Protein AF-A0A7X4IUW9-F1 (afdb_monomer_lite)

Secondary structure (DSSP, 8-state):
------SS-SSTT----TTTS-HH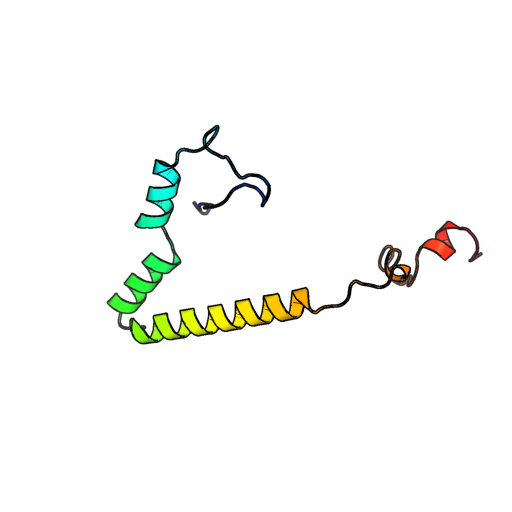HHHHHHHHH-HHHHHHHHHHHTTSS-HHHHHHHHHHHHHHHHHHHHHHHHSPPPPGGGGGBTSSTT-SBSHHHHTT---

Radius of gyration: 23.57 Å; chains: 1; bounding box: 47×34×64 Å

Foldseek 3Di:
DDDDDDLDDPDPPRHDDVVPDPPVVSVCCVPPPDPLVVVVVVCVVVVVDDPVRSVVVVVVVVVVVVVVVVVVVPDDDDDPQQVQAPPDPPDGGCVCVVVVVPD

pLDDT: mean 93.09, std 8.59, range [48.81, 98.75]

Structure (mmCIF, N/CA/C/O backbone):
data_AF-A0A7X4IUW9-F1
#
_entry.id   AF-A0A7X4IUW9-F1
#
loop_
_atom_site.group_PDB
_atom_site.id
_atom_site.type_symbol
_atom_site.label_atom_id
_atom_site.label_alt_id
_atom_site.label_comp_id
_atom_site.label_asym_id
_atom_site.label_entity_id
_atom_site.label_seq_id
_atom_site.pdbx_PDB_ins_code
_atom_site.Cartn_x
_atom_site.Cartn_y
_atom_site.Cartn_z
_atom_site.occupancy
_atom_site.B_iso_or_equiv
_atom_site.auth_seq_id
_atom_site.auth_comp_id
_atom_site.auth_asym_id
_atom_site.auth_atom_id
_atom_site.pdbx_PDB_model_num
ATOM 1 N N . GLU A 1 1 ? -7.282 20.843 4.046 1.00 84.38 1 GLU A N 1
ATOM 2 C CA . GLU A 1 1 ? -6.066 20.139 4.500 1.00 84.38 1 GLU A CA 1
ATOM 3 C C . GLU A 1 1 ? -6.486 18.827 5.150 1.00 84.38 1 GLU A C 1
ATOM 5 O O . GLU A 1 1 ? -7.593 18.789 5.678 1.00 84.38 1 GLU A O 1
ATOM 10 N N . LEU A 1 2 ? -5.675 17.768 5.060 1.00 94.38 2 LEU A N 1
ATOM 11 C CA . LEU A 1 2 ? -5.922 16.485 5.730 1.00 94.38 2 LEU A CA 1
ATOM 12 C C . LEU A 1 2 ? -4.713 16.144 6.603 1.00 94.38 2 LEU A C 1
ATOM 14 O O . LEU A 1 2 ? -3.615 15.939 6.087 1.00 94.38 2 LEU A O 1
ATOM 18 N N . GLU A 1 3 ? -4.921 16.068 7.913 1.00 95.00 3 GLU A N 1
ATOM 19 C CA . GLU A 1 3 ? -3.875 15.696 8.865 1.00 95.00 3 GLU A CA 1
ATOM 20 C C . GLU A 1 3 ? -3.710 14.171 8.893 1.00 95.00 3 GLU A C 1
ATOM 22 O O . GLU A 1 3 ? -4.519 13.453 9.479 1.00 95.00 3 GLU A O 1
ATOM 27 N N . THR A 1 4 ? -2.663 13.672 8.236 1.00 95.88 4 THR A N 1
ATOM 28 C CA . THR A 1 4 ? -2.355 12.237 8.142 1.00 95.88 4 THR A CA 1
ATOM 29 C C . THR A 1 4 ? -0.968 11.915 8.690 1.00 95.88 4 THR A C 1
ATOM 31 O O . THR A 1 4 ? -0.177 12.808 9.001 1.00 95.88 4 THR A O 1
ATOM 34 N N . TYR A 1 5 ? -0.661 10.622 8.805 1.00 95.75 5 TYR A N 1
ATOM 35 C CA . TYR A 1 5 ? 0.583 10.140 9.380 1.00 95.75 5 TYR A CA 1
ATOM 36 C C . TYR A 1 5 ? 1.179 8.968 8.599 1.00 95.75 5 TYR A C 1
ATOM 38 O O . TYR A 1 5 ? 0.539 7.940 8.395 1.00 95.75 5 TYR A O 1
ATOM 46 N N . ARG A 1 6 ? 2.451 9.093 8.202 1.00 94.38 6 ARG A N 1
ATOM 47 C CA . ARG A 1 6 ? 3.208 8.004 7.569 1.00 94.38 6 ARG A CA 1
ATOM 48 C C . ARG A 1 6 ? 3.959 7.209 8.629 1.00 94.38 6 ARG A C 1
ATOM 50 O O . ARG A 1 6 ? 4.944 7.694 9.183 1.00 94.38 6 ARG A O 1
ATOM 57 N N . TYR A 1 7 ? 3.539 5.968 8.846 1.00 92.06 7 TYR A N 1
ATOM 58 C CA . TYR A 1 7 ? 4.122 5.063 9.842 1.00 92.06 7 TYR A CA 1
ATOM 59 C C . TYR A 1 7 ? 5.557 4.608 9.558 1.00 92.06 7 TYR A C 1
ATOM 61 O O . TYR A 1 7 ? 6.271 4.219 10.482 1.00 92.06 7 TYR A O 1
ATOM 69 N N . HIS A 1 8 ? 5.968 4.627 8.293 1.00 90.50 8 HIS A N 1
ATOM 70 C CA . HIS A 1 8 ? 7.302 4.220 7.854 1.00 90.50 8 HIS A CA 1
ATOM 71 C C . HIS A 1 8 ? 8.174 5.436 7.501 1.00 90.50 8 HIS A C 1
ATOM 73 O O . HIS A 1 8 ? 7.729 6.588 7.556 1.00 90.50 8 HIS A O 1
ATOM 79 N N . GLY A 1 9 ? 9.439 5.181 7.161 1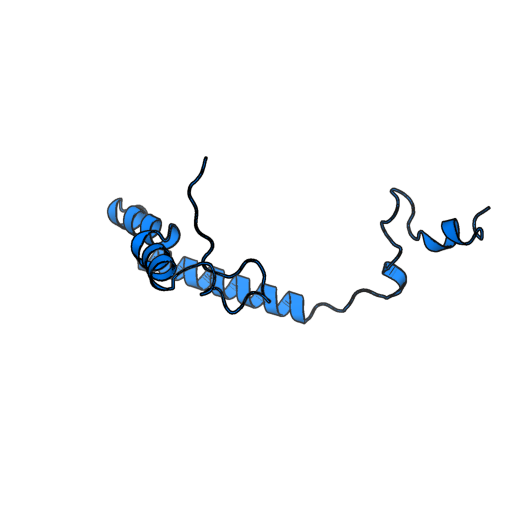.00 89.94 9 GLY A N 1
ATOM 80 C CA . GLY A 1 9 ? 10.374 6.207 6.695 1.00 89.94 9 GLY A CA 1
ATOM 81 C C . GLY A 1 9 ? 9.991 6.828 5.369 1.00 89.94 9 GLY A C 1
ATOM 82 O O . GLY A 1 9 ? 8.993 6.458 4.752 1.00 89.94 9 GLY A O 1
ATOM 83 N N . HIS A 1 10 ? 10.756 7.841 4.967 1.00 91.81 10 HIS A N 1
ATOM 84 C CA . HIS A 1 10 ? 10.485 8.571 3.731 1.00 91.81 10 HIS A CA 1
ATOM 85 C C . HIS A 1 10 ? 10.550 7.687 2.494 1.00 91.81 10 HIS A C 1
ATOM 87 O O . HIS A 1 10 ? 9.754 7.858 1.573 1.00 91.81 10 HIS A O 1
ATOM 93 N N . HIS A 1 11 ? 11.436 6.706 2.539 1.00 90.56 11 HIS A N 1
ATOM 94 C CA . HIS A 1 11 ? 11.608 5.656 1.556 1.00 90.56 11 HIS A CA 1
ATOM 95 C C . HIS A 1 11 ? 12.087 4.388 2.273 1.00 90.56 11 HIS A C 1
ATOM 97 O O . HIS A 1 11 ? 12.413 4.418 3.461 1.00 90.56 11 HIS A O 1
ATOM 103 N N . VAL A 1 12 ? 12.188 3.278 1.541 1.00 87.50 12 VAL A N 1
ATOM 104 C CA . VAL A 1 12 ? 12.597 1.970 2.087 1.00 87.50 12 VAL A CA 1
ATOM 105 C C . VAL A 1 12 ? 13.965 2.026 2.789 1.00 87.50 12 VAL A C 1
ATOM 107 O O . VAL A 1 12 ? 14.139 1.419 3.838 1.00 87.50 12 VAL A O 1
ATOM 110 N N . GLY A 1 13 ? 14.919 2.804 2.260 1.00 88.19 13 GLY A N 1
ATOM 111 C CA . GLY A 1 13 ? 16.244 2.992 2.879 1.00 88.19 13 GLY A CA 1
ATOM 112 C C . GLY A 1 13 ? 16.300 3.885 4.135 1.00 88.19 13 GLY A C 1
ATOM 113 O O . GLY A 1 13 ? 17.352 3.968 4.760 1.00 88.19 13 GLY A O 1
ATOM 114 N N . ASP A 1 14 ? 15.211 4.558 4.518 1.00 87.06 14 ASP A N 1
ATOM 115 C CA . ASP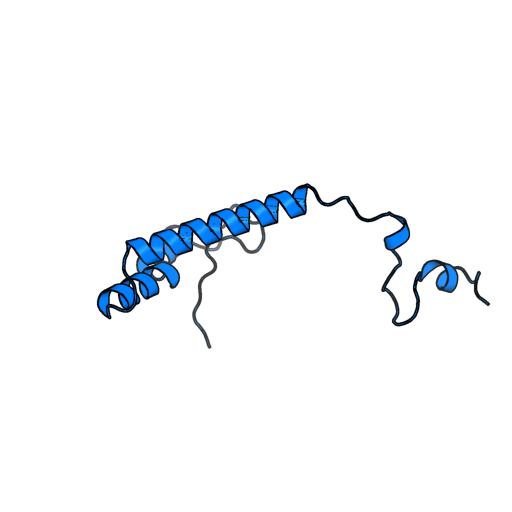 A 1 14 ? 15.158 5.435 5.699 1.00 87.06 14 ASP A CA 1
ATOM 116 C C . ASP A 1 14 ? 14.722 4.632 6.936 1.00 87.06 14 ASP A C 1
ATOM 118 O O . ASP A 1 14 ? 13.565 4.645 7.378 1.00 87.06 14 ASP A O 1
ATOM 122 N N . ILE A 1 15 ? 15.666 3.833 7.435 1.00 81.81 15 ILE A N 1
ATOM 123 C CA . ILE A 1 15 ? 15.406 2.807 8.450 1.00 81.81 15 ILE A CA 1
ATOM 124 C C . ILE A 1 15 ? 15.421 3.402 9.867 1.00 81.81 15 ILE A C 1
ATOM 126 O O . ILE A 1 15 ? 14.563 3.059 10.684 1.00 81.81 15 ILE A O 1
ATOM 130 N N . ASN A 1 16 ? 16.358 4.309 10.167 1.00 83.75 16 ASN A N 1
ATOM 131 C CA . ASN A 1 16 ? 16.476 4.939 11.484 1.00 83.75 16 ASN A CA 1
ATOM 132 C C . ASN A 1 16 ? 15.953 6.377 11.452 1.00 83.75 16 ASN A C 1
ATOM 134 O O . ASN A 1 16 ? 16.573 7.232 10.841 1.00 83.75 16 ASN A O 1
ATOM 138 N N . ARG A 1 17 ? 14.853 6.642 12.163 1.00 84.00 17 ARG A N 1
ATOM 139 C CA . ARG A 1 17 ? 14.126 7.926 12.135 1.00 84.00 17 ARG A CA 1
ATOM 140 C C . ARG A 1 17 ? 14.180 8.711 13.438 1.00 84.00 17 ARG A C 1
ATOM 142 O O . ARG A 1 17 ? 13.598 9.787 13.539 1.00 84.00 17 ARG A O 1
ATOM 149 N N . GLU A 1 18 ? 14.876 8.181 14.438 1.00 83.62 18 GLU A N 1
ATOM 150 C CA . GLU A 1 18 ? 14.879 8.740 15.796 1.00 83.62 18 GLU A CA 1
ATOM 151 C C . GLU A 1 18 ? 15.479 10.150 15.854 1.00 83.62 18 GLU A C 1
ATOM 153 O O . GLU A 1 18 ? 15.182 10.914 16.766 1.00 83.62 18 GLU A O 1
ATOM 158 N N . TYR A 1 19 ? 16.260 10.535 14.840 1.00 86.81 19 TYR A N 1
ATOM 159 C CA . TYR A 1 19 ? 16.834 11.873 14.723 1.00 86.81 19 TYR A CA 1
ATOM 160 C C . TYR A 1 19 ? 15.806 12.975 14.411 1.00 86.81 19 TYR A C 1
ATOM 162 O O . TYR A 1 19 ? 16.121 14.151 14.577 1.00 86.81 19 TYR A O 1
ATOM 170 N N . TYR A 1 20 ? 14.600 12.628 13.947 1.00 88.69 20 TYR A N 1
ATOM 171 C CA . TYR A 1 20 ? 13.574 13.610 13.565 1.00 88.69 20 TYR A CA 1
ATOM 172 C C . TYR A 1 20 ? 12.158 13.260 14.026 1.00 88.69 20 TYR A C 1
ATOM 174 O O . TYR A 1 20 ? 11.227 14.028 13.778 1.00 88.69 20 TYR A O 1
ATOM 182 N N . ARG A 1 21 ? 11.970 12.099 14.661 1.00 92.25 21 ARG A N 1
ATOM 183 C CA . ARG A 1 21 ? 10.659 11.615 15.083 1.00 92.25 21 ARG A CA 1
ATOM 184 C C . ARG A 1 21 ? 10.790 10.631 16.235 1.00 92.25 21 ARG A C 1
ATOM 186 O O . ARG A 1 21 ? 11.556 9.672 16.155 1.00 92.25 21 ARG A O 1
ATOM 193 N N . SER A 1 22 ? 10.006 10.846 17.287 1.00 93.69 22 SER A N 1
ATOM 194 C CA . SER A 1 22 ? 10.016 9.965 18.450 1.00 93.69 22 SER A CA 1
ATOM 195 C C . SER A 1 22 ? 9.224 8.679 18.203 1.00 93.69 22 SER A C 1
ATOM 197 O O . SER A 1 22 ? 8.266 8.641 17.424 1.00 93.69 22 SER A O 1
ATOM 199 N N . LYS A 1 23 ? 9.614 7.602 18.891 1.00 91.50 23 LYS A N 1
ATOM 200 C CA . LYS A 1 23 ? 8.899 6.319 18.831 1.00 91.50 23 LYS A CA 1
ATOM 201 C C . LYS A 1 23 ? 7.529 6.413 19.493 1.00 91.50 23 LYS A C 1
ATOM 203 O O . LYS A 1 23 ? 6.588 5.764 19.045 1.00 91.50 23 LYS A O 1
ATOM 208 N N . GLU A 1 24 ? 7.409 7.248 20.519 1.00 94.75 24 GLU A N 1
ATOM 209 C CA . GLU A 1 24 ? 6.173 7.495 21.257 1.00 94.75 24 GLU A CA 1
ATOM 210 C C . GLU A 1 24 ? 5.123 8.159 20.366 1.00 94.75 24 GLU A C 1
ATOM 212 O O . GLU A 1 24 ? 3.951 7.784 20.405 1.00 94.75 24 GLU A O 1
ATOM 217 N N . GLU A 1 25 ? 5.535 9.118 19.531 1.00 95.00 25 GLU A N 1
ATOM 218 C CA . GLU A 1 25 ? 4.638 9.745 18.566 1.00 95.00 25 GLU A CA 1
ATOM 219 C C . GLU A 1 25 ? 4.112 8.710 17.565 1.00 95.00 25 GLU A C 1
ATOM 221 O O . GLU A 1 25 ? 2.896 8.592 17.402 1.00 95.00 25 GLU A O 1
ATOM 226 N N . GLU A 1 26 ? 4.998 7.921 16.943 1.00 94.00 26 GLU A N 1
ATOM 227 C CA . GLU A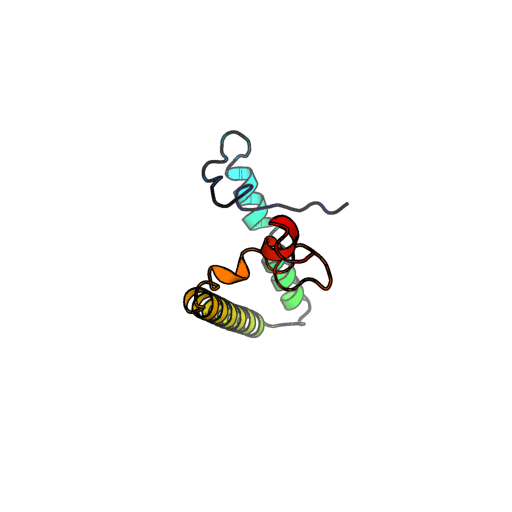 1 26 ? 4.601 6.875 15.991 1.00 94.00 26 GLU A CA 1
ATOM 228 C C . GLU A 1 26 ? 3.649 5.854 16.625 1.00 94.00 26 GLU A C 1
ATOM 230 O O . GLU A 1 26 ? 2.650 5.474 16.010 1.00 94.00 26 GLU A O 1
ATOM 235 N N . ALA A 1 27 ? 3.943 5.418 17.853 1.00 94.75 27 ALA A N 1
ATOM 236 C CA . ALA A 1 27 ? 3.124 4.462 18.587 1.00 94.75 27 ALA A CA 1
ATOM 237 C C . ALA A 1 27 ? 1.721 5.014 18.867 1.00 94.75 27 ALA A C 1
ATOM 239 O O . ALA A 1 27 ? 0.737 4.330 18.590 1.00 94.75 27 ALA A O 1
ATOM 240 N N . ARG A 1 28 ? 1.616 6.266 19.334 1.00 96.62 28 ARG A N 1
ATOM 241 C CA . ARG A 1 28 ? 0.329 6.935 19.575 1.00 96.62 28 ARG A CA 1
ATOM 242 C C . ARG A 1 28 ? -0.502 7.030 18.296 1.00 96.62 28 ARG A C 1
ATOM 244 O O . ARG A 1 28 ? -1.689 6.724 18.299 1.00 96.62 28 ARG A O 1
ATOM 251 N N . TRP A 1 29 ? 0.115 7.424 17.182 1.00 96.94 29 TRP A N 1
ATOM 252 C CA . TRP A 1 29 ? -0.596 7.526 15.905 1.00 96.94 29 TRP A CA 1
ATOM 253 C C . TRP A 1 29 ? -1.078 6.173 15.373 1.00 96.94 29 TRP A C 1
ATOM 255 O O . TRP A 1 29 ? -2.154 6.114 14.783 1.00 96.94 29 TRP A O 1
ATOM 265 N N . LYS A 1 30 ? -0.319 5.094 15.586 1.00 95.81 30 LYS A N 1
ATOM 266 C CA . LYS A 1 30 ? -0.744 3.734 15.220 1.00 95.81 30 LYS A CA 1
ATOM 267 C C . LYS A 1 30 ? -1.854 3.202 16.122 1.00 95.81 30 LYS A C 1
ATOM 269 O O . LYS A 1 30 ? -2.790 2.593 15.632 1.00 95.81 30 LYS A O 1
ATOM 274 N N . ALA A 1 31 ? -1.751 3.412 17.431 1.00 96.06 31 ALA A N 1
ATOM 275 C CA . ALA A 1 31 ? -2.709 2.856 18.382 1.00 96.06 31 ALA A CA 1
ATOM 276 C C . ALA A 1 31 ? -4.056 3.596 18.359 1.00 96.06 31 ALA A C 1
ATOM 278 O O . ALA A 1 31 ? -5.113 2.963 18.363 1.00 96.06 31 ALA A O 1
ATOM 279 N N . ASP A 1 32 ? -4.016 4.930 18.305 1.00 96.75 32 ASP A N 1
ATOM 280 C CA . ASP A 1 32 ? -5.199 5.756 18.566 1.00 96.75 32 ASP A CA 1
ATOM 281 C C . ASP A 1 32 ? -5.823 6.327 17.288 1.00 96.75 32 ASP A C 1
ATOM 283 O O . ASP A 1 32 ? -7.002 6.686 17.267 1.00 96.75 32 ASP A O 1
ATOM 287 N N . ARG A 1 33 ? -5.032 6.459 16.216 1.00 97.38 33 ARG A N 1
ATOM 288 C CA . ARG A 1 33 ? -5.418 7.195 15.001 1.00 97.38 33 ARG A CA 1
ATOM 289 C C . ARG A 1 33 ? -5.340 6.376 13.718 1.00 97.38 33 ARG A C 1
ATOM 291 O O . ARG A 1 33 ? -5.454 6.960 12.645 1.00 97.38 33 ARG A O 1
ATOM 298 N N . ASP A 1 34 ? -5.188 5.058 13.812 1.00 97.94 34 ASP A N 1
ATOM 299 C CA . ASP A 1 34 ? -5.288 4.189 12.642 1.00 97.94 34 ASP A CA 1
ATOM 300 C C . ASP A 1 34 ? -6.706 4.280 12.039 1.00 97.94 34 ASP A C 1
ATOM 302 O O . ASP A 1 34 ? -7.687 3.925 12.708 1.00 97.94 34 ASP A O 1
ATOM 306 N N . PRO A 1 35 ? -6.844 4.785 10.797 1.00 97.62 35 PRO A N 1
ATOM 307 C CA . PRO A 1 35 ? -8.144 4.963 10.169 1.00 97.62 35 PRO A CA 1
ATOM 308 C C . PRO A 1 35 ? -8.845 3.631 9.886 1.00 97.62 35 PRO A C 1
ATOM 310 O O . PRO A 1 35 ? -10.070 3.589 9.963 1.00 97.62 35 PRO A O 1
ATOM 313 N N . ILE A 1 36 ? -8.108 2.550 9.614 1.00 97.12 36 ILE A N 1
ATOM 314 C CA . ILE A 1 36 ? -8.680 1.224 9.344 1.00 97.12 36 ILE A CA 1
ATOM 315 C C . ILE A 1 36 ? -9.299 0.683 10.631 1.00 97.12 36 ILE A C 1
ATOM 317 O O . ILE A 1 36 ? -10.482 0.343 10.665 1.00 97.12 36 ILE A O 1
ATOM 321 N N . ALA A 1 37 ? -8.537 0.697 11.728 1.00 96.88 37 ALA A N 1
ATOM 322 C CA . ALA A 1 37 ? -9.022 0.218 13.019 1.00 96.88 37 ALA A CA 1
ATOM 323 C C . ALA A 1 37 ? -10.203 1.054 13.542 1.00 96.88 37 ALA A C 1
ATOM 325 O O . ALA A 1 37 ? -11.184 0.509 14.056 1.00 96.88 37 ALA A O 1
ATOM 326 N N . ASN A 1 38 ? -10.128 2.382 13.420 1.00 98.06 38 ASN A N 1
ATOM 327 C CA . ASN A 1 38 ? -11.181 3.275 13.899 1.00 98.06 38 ASN A CA 1
ATOM 328 C C . ASN A 1 38 ? -12.456 3.168 13.059 1.00 98.06 38 ASN A C 1
ATOM 330 O O . ASN A 1 38 ? -13.550 3.127 13.623 1.00 98.06 38 ASN A O 1
ATOM 334 N N . PHE A 1 39 ? -12.332 3.054 11.736 1.00 98.06 39 PHE A N 1
ATOM 335 C CA . PHE A 1 39 ? -13.489 2.858 10.871 1.00 98.06 39 PHE A CA 1
ATOM 336 C C . PHE A 1 39 ? -14.122 1.478 11.074 1.00 98.06 39 PHE A C 1
ATOM 338 O O . PHE A 1 39 ? -15.339 1.389 11.197 1.00 98.06 39 PHE A O 1
ATOM 345 N N . GLY A 1 40 ? -13.324 0.418 11.244 1.00 98.12 40 GLY A N 1
ATOM 346 C CA . GLY A 1 40 ? -13.833 -0.917 11.573 1.00 98.12 40 GLY A CA 1
ATOM 347 C C . GLY A 1 40 ? -14.588 -0.968 12.909 1.00 98.12 40 GLY A C 1
ATOM 348 O O . GLY A 1 40 ? -15.612 -1.638 13.030 1.00 98.12 40 GLY A O 1
ATOM 349 N N . LYS A 1 41 ? -14.143 -0.221 13.931 1.00 98.19 41 LYS A N 1
ATOM 350 C CA . LYS A 1 41 ? -14.914 -0.048 15.181 1.00 98.19 41 LYS A CA 1
ATOM 351 C C . LYS A 1 41 ? -16.252 0.645 14.928 1.00 98.19 41 LYS A C 1
ATOM 353 O O . LYS A 1 41 ? -17.267 0.192 15.449 1.00 98.19 41 LYS A O 1
ATOM 358 N N . TRP A 1 42 ? -16.251 1.718 14.138 1.00 98.62 42 TRP A N 1
ATOM 359 C CA . TRP A 1 42 ? -17.467 2.459 13.809 1.00 98.62 42 TRP A CA 1
ATOM 360 C C . TRP A 1 42 ? -18.469 1.604 13.020 1.00 98.62 42 TRP A C 1
ATOM 362 O O . TRP A 1 42 ? -19.628 1.527 13.409 1.00 98.62 42 TRP A O 1
ATOM 372 N N . LEU A 1 43 ? -18.022 0.877 11.992 1.00 98.56 43 LEU A N 1
ATOM 373 C CA . LEU A 1 43 ? -18.877 -0.015 11.198 1.00 98.56 43 LEU A CA 1
ATOM 374 C C . LEU A 1 43 ? -19.584 -1.067 12.060 1.00 98.56 43 LEU A C 1
ATOM 376 O O . LEU A 1 43 ? -20.776 -1.309 11.879 1.00 98.56 43 LEU A O 1
ATOM 380 N N . ARG A 1 44 ? -18.865 -1.656 13.022 1.00 98.19 44 ARG A N 1
ATOM 381 C CA . ARG A 1 44 ? -19.442 -2.619 13.972 1.00 98.19 44 ARG A CA 1
ATOM 382 C C . ARG A 1 44 ? -20.435 -1.974 14.922 1.00 98.19 44 ARG A C 1
ATOM 384 O O . ARG A 1 44 ? -21.475 -2.560 15.204 1.00 98.19 44 ARG A O 1
ATOM 391 N N . PHE A 1 45 ? -20.122 -0.778 15.413 1.00 98.31 45 PHE A N 1
ATOM 392 C CA . PHE A 1 45 ? -21.017 -0.026 16.287 1.00 98.31 45 PHE A CA 1
ATOM 393 C C . PHE A 1 45 ? -22.341 0.323 15.590 1.00 98.31 45 PHE A C 1
ATOM 395 O O . PHE A 1 45 ? -23.401 0.165 16.189 1.00 98.31 45 PHE A O 1
ATOM 402 N N . GLU A 1 46 ? -22.290 0.719 14.319 1.00 98.50 46 GLU A N 1
ATOM 403 C CA . GLU A 1 46 ? -23.477 1.025 13.507 1.00 98.50 46 GLU A CA 1
ATOM 404 C C . GLU A 1 46 ? -24.194 -0.227 12.965 1.00 98.50 46 GLU A C 1
ATOM 406 O O . GLU A 1 46 ? -25.230 -0.115 12.313 1.00 98.50 46 GLU A O 1
ATOM 411 N N . GLY A 1 47 ? -23.655 -1.429 13.202 1.00 98.00 47 GLY A N 1
ATOM 412 C CA . GLY A 1 47 ? -24.219 -2.685 12.698 1.00 98.00 47 GLY A CA 1
ATOM 413 C C . GLY A 1 47 ? -24.123 -2.856 11.177 1.00 98.00 47 GLY A C 1
ATOM 414 O O . GLY A 1 47 ? -24.892 -3.624 10.604 1.00 98.00 47 GLY A O 1
ATOM 415 N N . VAL A 1 48 ? -23.202 -2.143 10.521 1.00 98.56 48 VAL A N 1
ATOM 416 C CA . VAL A 1 48 ? -22.973 -2.214 9.066 1.00 98.56 48 VAL A CA 1
ATOM 417 C C . VAL A 1 48 ? -22.154 -3.447 8.683 1.00 98.56 48 VAL A C 1
ATOM 419 O O . VAL A 1 48 ? -22.352 -3.995 7.603 1.00 98.56 48 VAL A O 1
ATOM 422 N N . ALA A 1 49 ? -21.237 -3.872 9.554 1.00 98.00 49 ALA A N 1
ATOM 423 C CA . ALA A 1 49 ? -20.419 -5.066 9.371 1.00 98.00 49 ALA A CA 1
ATOM 424 C C . ALA A 1 49 ? -20.113 -5.720 10.722 1.00 98.00 49 ALA A C 1
ATOM 426 O O . ALA A 1 49 ? -20.023 -5.047 11.752 1.00 98.00 49 ALA A O 1
ATOM 427 N N . THR A 1 50 ? -19.919 -7.030 10.715 1.00 98.38 50 THR A N 1
ATOM 428 C CA . THR A 1 50 ? -19.483 -7.825 11.867 1.00 98.38 50 THR A CA 1
ATOM 429 C C . THR A 1 50 ? -17.959 -7.954 11.915 1.00 98.38 50 THR A C 1
ATOM 431 O O . THR A 1 50 ? -17.264 -7.680 10.940 1.00 98.38 50 THR A O 1
ATOM 434 N N . GLU A 1 51 ? -17.416 -8.379 13.061 1.00 97.25 51 GLU A N 1
ATOM 435 C CA . GLU A 1 51 ? -15.978 -8.681 13.173 1.00 97.25 51 GLU A CA 1
ATOM 436 C C . GLU A 1 51 ? -15.550 -9.772 12.181 1.00 97.25 51 GLU A C 1
ATOM 438 O O . GLU A 1 51 ? -14.511 -9.638 11.542 1.00 97.25 51 GLU A O 1
ATOM 443 N N . ASP A 1 52 ? -16.370 -10.814 12.022 1.00 98.31 52 ASP A N 1
ATOM 444 C CA . ASP A 1 52 ? -16.068 -11.943 11.141 1.00 98.31 52 ASP A CA 1
ATOM 445 C C . ASP A 1 52 ? -16.044 -11.515 9.667 1.00 98.31 52 ASP A C 1
ATOM 447 O O . ASP A 1 52 ? -15.139 -11.901 8.934 1.00 98.31 52 ASP A O 1
ATOM 451 N N . GLU A 1 53 ? -16.981 -10.666 9.233 1.00 98.38 53 GLU A N 1
ATOM 452 C CA . GLU A 1 53 ? -16.984 -10.115 7.869 1.00 98.38 53 GLU A CA 1
ATOM 453 C C . GLU A 1 53 ? -15.746 -9.251 7.597 1.00 98.38 53 GLU A C 1
ATOM 455 O O . GLU A 1 53 ? -15.132 -9.374 6.538 1.00 98.38 53 GLU A O 1
ATOM 460 N N . LEU A 1 54 ? -15.337 -8.412 8.556 1.00 98.31 54 LEU A N 1
ATOM 461 C CA . LEU A 1 54 ? -14.114 -7.616 8.423 1.00 98.31 54 LEU A 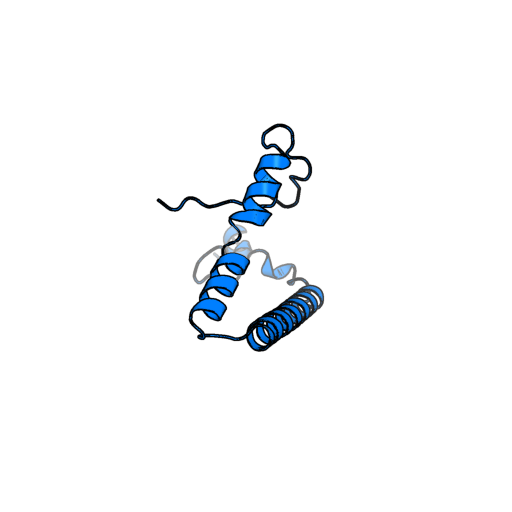CA 1
ATOM 462 C C . LEU A 1 54 ? -12.861 -8.504 8.388 1.00 98.31 54 LEU A C 1
ATOM 464 O O . LEU A 1 54 ? -11.952 -8.246 7.603 1.00 98.31 54 LEU A O 1
ATOM 468 N N . ALA A 1 55 ? -12.821 -9.568 9.193 1.00 97.94 55 ALA A N 1
ATOM 469 C CA . ALA A 1 55 ? -11.715 -10.521 9.199 1.00 97.94 55 ALA A CA 1
ATOM 470 C C . ALA A 1 55 ? -11.609 -11.307 7.881 1.00 97.94 55 ALA A C 1
ATOM 472 O O . ALA A 1 55 ? -10.498 -11.583 7.423 1.00 97.94 55 ALA A O 1
ATOM 473 N N . VAL A 1 56 ? -12.744 -11.644 7.258 1.00 98.56 56 VAL A N 1
ATOM 474 C CA . VAL A 1 56 ? -12.778 -12.262 5.923 1.00 98.56 56 VAL A CA 1
ATOM 475 C C . VAL A 1 56 ? -12.178 -11.318 4.883 1.00 98.56 56 VAL A C 1
ATOM 477 O O . VAL A 1 56 ? -11.264 -11.730 4.175 1.00 98.56 56 VAL A O 1
ATOM 480 N N . ILE A 1 57 ? -12.600 -10.048 4.855 1.00 98.25 57 ILE A N 1
ATOM 481 C CA . ILE A 1 57 ? -12.048 -9.033 3.939 1.00 98.25 57 ILE A CA 1
ATOM 482 C C . ILE A 1 57 ? -10.527 -8.902 4.116 1.00 98.25 57 ILE A C 1
ATOM 484 O O . ILE A 1 57 ? -9.779 -8.903 3.139 1.00 98.25 57 ILE A O 1
ATOM 488 N N . ASP A 1 58 ? -10.051 -8.831 5.360 1.00 98.00 58 ASP A N 1
ATOM 489 C CA . ASP A 1 58 ? -8.620 -8.756 5.668 1.00 98.00 58 ASP A CA 1
ATOM 490 C C . ASP A 1 58 ? -7.844 -9.972 5.137 1.00 98.00 58 ASP A C 1
ATOM 492 O O . ASP A 1 58 ? -6.706 -9.832 4.682 1.00 98.00 58 ASP A O 1
ATOM 496 N N . SER A 1 59 ? -8.434 -11.169 5.206 1.00 98.50 59 SER A N 1
ATOM 497 C CA . SER A 1 59 ? -7.823 -12.390 4.676 1.00 98.50 59 SER A CA 1
ATOM 498 C C . SER A 1 59 ? -7.766 -12.371 3.152 1.00 98.50 59 SER A C 1
ATOM 500 O O . SER A 1 59 ? -6.708 -12.626 2.586 1.00 98.50 59 SER A O 1
ATOM 502 N N . GLU A 1 60 ? -8.868 -12.015 2.492 1.00 98.69 60 GLU A N 1
ATOM 503 C CA . GLU A 1 60 ? -8.946 -11.939 1.029 1.00 98.69 60 GLU A CA 1
ATOM 504 C C . GLU A 1 60 ? -7.929 -10.940 0.465 1.00 98.69 60 GLU A C 1
ATOM 506 O O . GLU A 1 60 ? -7.205 -11.254 -0.479 1.00 98.69 60 GLU A O 1
ATOM 511 N N . ILE A 1 61 ? -7.793 -9.768 1.095 1.00 98.50 61 ILE A N 1
ATOM 512 C CA . ILE A 1 61 ? -6.812 -8.752 0.686 1.00 98.50 61 ILE A CA 1
ATOM 513 C C . ILE A 1 61 ? -5.375 -9.256 0.875 1.00 98.50 61 ILE A C 1
ATOM 515 O O . ILE A 1 61 ? -4.499 -8.953 0.062 1.00 98.50 61 ILE A O 1
ATOM 519 N N . ARG A 1 62 ? -5.097 -10.019 1.941 1.00 98.44 62 ARG A N 1
ATOM 520 C CA . ARG A 1 62 ? -3.763 -10.608 2.154 1.00 98.44 62 ARG A CA 1
ATOM 521 C C . ARG A 1 62 ? -3.425 -11.630 1.079 1.00 98.44 62 ARG A C 1
ATOM 523 O O . ARG A 1 62 ? -2.296 -11.616 0.589 1.00 98.44 62 ARG A O 1
ATOM 530 N N . ASP A 1 63 ? -4.385 -12.466 0.708 1.00 98.69 63 ASP A N 1
ATOM 531 C CA . ASP A 1 63 ? -4.205 -13.469 -0.338 1.00 98.69 63 ASP A CA 1
ATOM 532 C C . ASP A 1 63 ? -4.009 -12.802 -1.710 1.00 98.69 63 ASP A C 1
ATOM 534 O O . ASP A 1 63 ? -3.094 -13.168 -2.450 1.00 98.69 63 ASP A O 1
ATOM 538 N N . GLU A 1 64 ? -4.782 -11.755 -2.020 1.00 98.75 64 GLU A N 1
ATOM 539 C CA . GLU A 1 64 ? -4.608 -10.952 -3.238 1.00 98.75 64 GLU A CA 1
ATOM 540 C C . GLU A 1 64 ? -3.223 -10.288 -3.284 1.00 98.75 64 GLU A C 1
ATOM 542 O O . GLU A 1 64 ? -2.520 -10.367 -4.296 1.00 98.75 64 GLU A O 1
ATOM 547 N N . ALA A 1 65 ? -2.788 -9.677 -2.178 1.00 98.62 65 ALA A N 1
ATOM 548 C CA . ALA A 1 65 ? -1.476 -9.046 -2.088 1.00 98.62 65 ALA A CA 1
ATOM 549 C C . ALA A 1 65 ? -0.336 -10.063 -2.253 1.00 98.62 65 ALA A C 1
ATOM 551 O O . ALA A 1 65 ? 0.649 -9.775 -2.936 1.00 98.62 65 ALA A O 1
ATOM 552 N N . ALA A 1 66 ? -0.465 -11.256 -1.664 1.00 98.62 66 ALA A N 1
ATOM 553 C CA . ALA A 1 66 ? 0.509 -12.331 -1.822 1.00 98.62 66 ALA A CA 1
ATOM 554 C C . ALA A 1 66 ? 0.597 -12.795 -3.283 1.00 98.62 66 ALA A C 1
ATOM 556 O O . ALA A 1 66 ? 1.695 -12.851 -3.839 1.00 98.62 66 ALA A O 1
ATOM 557 N N . ALA A 1 67 ? -0.546 -13.024 -3.935 1.00 98.69 67 ALA A N 1
ATOM 558 C CA . ALA A 1 67 ? -0.599 -13.407 -5.344 1.00 98.69 67 ALA A CA 1
ATOM 559 C C . ALA A 1 67 ? 0.001 -12.328 -6.266 1.00 98.69 67 ALA A C 1
ATOM 561 O O . ALA A 1 67 ? 0.735 -12.646 -7.202 1.00 98.69 67 ALA A O 1
ATOM 562 N N . ALA A 1 68 ? -0.254 -11.045 -5.985 1.00 98.69 68 ALA A N 1
ATOM 563 C CA . ALA A 1 68 ? 0.328 -9.934 -6.735 1.00 98.69 68 ALA A CA 1
ATOM 564 C C . ALA A 1 68 ? 1.860 -9.879 -6.597 1.00 98.69 68 ALA A C 1
ATOM 566 O O . ALA A 1 68 ? 2.563 -9.635 -7.582 1.00 98.69 68 ALA A O 1
ATOM 567 N N . VAL A 1 69 ? 2.389 -10.136 -5.395 1.00 98.56 69 VAL A N 1
ATOM 568 C CA . VAL A 1 69 ? 3.838 -10.223 -5.157 1.00 98.56 69 VAL A CA 1
ATOM 569 C C . VAL A 1 69 ? 4.444 -11.414 -5.896 1.00 98.56 69 VAL A C 1
ATOM 571 O O . VAL A 1 69 ? 5.466 -11.248 -6.559 1.00 98.56 69 VAL A O 1
ATOM 574 N N . GLU A 1 70 ? 3.825 -12.593 -5.828 1.00 98.62 70 GLU A N 1
ATOM 575 C CA . GLU A 1 70 ? 4.298 -13.779 -6.552 1.00 98.62 70 GLU A CA 1
ATOM 576 C C . GLU A 1 70 ? 4.326 -13.545 -8.064 1.00 98.62 70 GLU A C 1
ATOM 578 O O . GLU A 1 70 ? 5.336 -13.824 -8.711 1.00 98.62 70 GLU A O 1
ATOM 583 N N . TYR A 1 71 ? 3.261 -12.959 -8.619 1.00 98.38 71 TYR A N 1
ATOM 584 C CA . TYR A 1 71 ? 3.207 -12.570 -10.025 1.00 98.38 71 TYR A CA 1
ATOM 585 C C . TYR A 1 71 ? 4.346 -11.609 -10.393 1.00 98.38 71 TYR A C 1
ATOM 587 O O . TYR A 1 71 ? 5.043 -11.827 -11.383 1.00 98.38 71 TYR A O 1
ATOM 595 N N . ALA A 1 72 ? 4.571 -10.569 -9.584 1.00 98.25 72 ALA A N 1
ATOM 596 C CA . ALA A 1 72 ? 5.611 -9.577 -9.843 1.00 98.25 72 ALA A CA 1
ATOM 597 C C . ALA A 1 72 ? 7.029 -10.166 -9.764 1.00 98.25 72 ALA A C 1
ATOM 599 O O . ALA A 1 72 ? 7.891 -9.784 -10.551 1.00 98.25 72 ALA A O 1
ATOM 600 N N . LEU A 1 73 ? 7.276 -11.103 -8.844 1.00 97.88 73 LEU A N 1
ATOM 601 C CA . LEU A 1 73 ? 8.564 -11.792 -8.717 1.00 97.88 73 LEU A CA 1
ATOM 602 C C . LEU A 1 73 ? 8.803 -12.816 -9.834 1.00 97.88 73 LEU A C 1
ATOM 604 O O . LEU A 1 73 ? 9.952 -13.067 -10.191 1.00 97.88 73 LEU A O 1
ATOM 608 N N . ALA A 1 74 ? 7.736 -13.413 -10.368 1.00 98.25 74 ALA A N 1
ATOM 609 C CA . ALA A 1 74 ? 7.802 -14.353 -11.483 1.00 98.25 74 ALA A CA 1
ATOM 610 C C . ALA A 1 74 ? 7.885 -13.661 -12.854 1.00 98.25 74 ALA A C 1
ATOM 612 O O . ALA A 1 74 ? 8.217 -14.314 -13.847 1.00 98.25 74 ALA A O 1
ATOM 613 N N . ALA A 1 75 ? 7.575 -12.363 -12.926 1.00 98.06 75 ALA A N 1
ATOM 614 C CA . ALA A 1 75 ? 7.645 -11.604 -14.163 1.00 98.06 75 ALA A CA 1
ATOM 615 C C . ALA A 1 75 ? 9.093 -11.579 -14.697 1.00 98.06 75 ALA A C 1
ATOM 617 O O . ALA A 1 75 ? 10.026 -11.288 -13.941 1.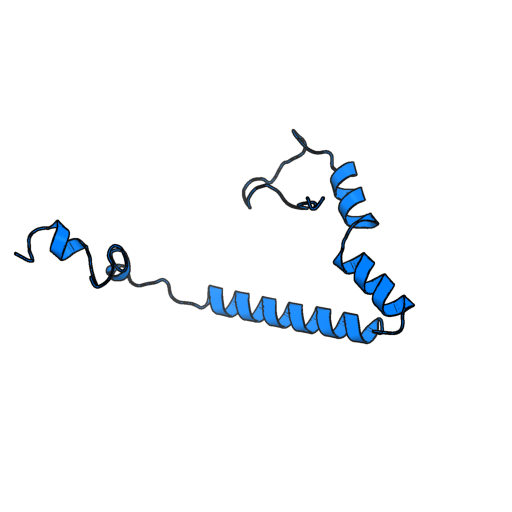00 98.06 75 ALA A O 1
ATOM 618 N N . PRO A 1 76 ? 9.311 -11.880 -15.990 1.00 97.25 76 PRO A N 1
ATOM 619 C CA . PRO A 1 76 ? 10.633 -11.760 -16.581 1.00 97.25 76 PRO A CA 1
ATOM 620 C C . PRO A 1 76 ? 11.078 -10.296 -16.556 1.00 97.25 76 PRO A C 1
ATOM 622 O O . PRO A 1 76 ? 10.265 -9.377 -16.678 1.00 97.25 76 PRO A O 1
ATOM 625 N N . TYR A 1 77 ? 12.386 -10.079 -16.441 1.00 96.56 77 TYR A N 1
ATOM 626 C CA . TYR A 1 77 ? 12.949 -8.765 -16.729 1.00 96.56 77 TYR A CA 1
ATOM 627 C C . TYR A 1 77 ? 12.614 -8.359 -18.175 1.00 96.56 77 TYR A C 1
ATOM 629 O O . TYR A 1 77 ? 12.579 -9.236 -19.045 1.00 96.56 77 TYR A O 1
ATOM 637 N N . PRO A 1 78 ? 12.389 -7.059 -18.441 1.00 96.00 78 PRO A N 1
ATOM 638 C CA . PRO A 1 78 ? 12.202 -6.575 -19.804 1.00 96.00 78 PRO A CA 1
ATOM 639 C C . PRO A 1 78 ? 13.452 -6.852 -20.644 1.00 96.00 78 PRO A C 1
ATOM 641 O O . PRO A 1 78 ? 14.569 -6.902 -20.112 1.00 96.00 78 PRO A O 1
ATOM 644 N N . ASP A 1 79 ? 13.271 -7.024 -21.954 1.00 96.69 79 ASP A N 1
ATOM 645 C CA . ASP A 1 79 ? 14.406 -7.189 -22.859 1.00 96.69 79 ASP A CA 1
ATOM 646 C C . ASP A 1 79 ? 15.228 -5.888 -22.886 1.00 96.69 79 ASP A C 1
ATOM 648 O O . ASP A 1 79 ? 14.693 -4.780 -22.828 1.00 96.69 79 ASP A O 1
ATOM 652 N N . ALA A 1 80 ? 16.553 -6.004 -22.982 1.00 95.81 80 ALA A N 1
ATOM 653 C CA . ALA A 1 80 ? 17.437 -4.848 -23.080 1.00 95.81 80 ALA A CA 1
ATOM 654 C C . ALA A 1 80 ? 17.126 -3.964 -24.301 1.00 95.81 80 ALA A C 1
ATOM 656 O O . ALA A 1 80 ? 17.422 -2.769 -24.263 1.00 95.81 80 ALA A O 1
ATOM 657 N N . ILE A 1 81 ? 16.519 -4.518 -25.361 1.00 94.12 81 ILE A N 1
ATOM 658 C CA . ILE A 1 81 ? 16.072 -3.747 -26.528 1.00 94.12 81 ILE A CA 1
ATOM 659 C C . ILE A 1 81 ? 14.982 -2.727 -26.173 1.00 94.12 81 ILE A C 1
ATOM 661 O O . ILE A 1 81 ? 14.855 -1.718 -26.855 1.00 94.12 81 ILE A O 1
ATOM 665 N N . GLU A 1 82 ? 14.235 -2.931 -25.086 1.00 95.38 82 GLU A N 1
ATOM 666 C CA . GLU A 1 82 ? 13.152 -2.032 -24.671 1.00 95.38 82 GLU A CA 1
ATOM 667 C C . GLU A 1 82 ? 13.661 -0.720 -24.044 1.00 95.38 82 GLU A C 1
ATOM 669 O O . GLU A 1 82 ? 12.883 0.209 -23.830 1.00 95.38 82 GLU A O 1
ATOM 674 N N . VAL A 1 83 ? 14.965 -0.606 -23.755 1.00 95.50 83 VAL A N 1
ATOM 675 C CA . VAL A 1 83 ? 15.547 0.511 -22.985 1.00 95.50 83 VAL A CA 1
ATOM 676 C C . VAL A 1 83 ? 15.337 1.891 -23.619 1.00 95.50 83 VAL A C 1
ATOM 678 O O . VAL A 1 83 ? 15.283 2.892 -22.904 1.00 95.50 83 VAL A O 1
ATOM 681 N N . ASP A 1 84 ? 15.234 1.964 -24.946 1.00 95.00 84 ASP A N 1
ATOM 682 C CA . ASP A 1 84 ? 15.061 3.209 -25.700 1.00 95.00 84 ASP A CA 1
ATOM 683 C C . ASP A 1 84 ? 13.654 3.366 -26.296 1.00 95.00 84 ASP A C 1
ATOM 685 O O . ASP A 1 84 ? 13.405 4.298 -27.075 1.00 95.00 84 ASP A O 1
ATOM 689 N N . MET A 1 85 ? 12.731 2.476 -25.922 1.00 95.38 85 MET A N 1
ATOM 690 C CA . MET A 1 85 ? 11.326 2.605 -26.272 1.00 95.38 85 MET A CA 1
ATOM 691 C C . MET A 1 85 ? 10.657 3.728 -25.472 1.00 95.38 85 MET A C 1
ATOM 693 O O . MET A 1 85 ? 11.094 4.118 -24.391 1.00 95.38 85 MET A O 1
ATOM 697 N N . HIS A 1 86 ? 9.567 4.276 -26.016 1.00 94.31 86 HIS A N 1
ATOM 698 C CA . HIS A 1 86 ? 8.705 5.276 -25.359 1.00 94.31 86 HIS A CA 1
ATOM 699 C C . HIS A 1 86 ? 9.359 6.622 -24.993 1.00 94.31 86 HIS A C 1
ATOM 701 O O . HIS A 1 86 ? 8.747 7.432 -24.296 1.00 94.31 86 HIS A O 1
ATOM 707 N N . VAL A 1 87 ? 10.547 6.920 -25.522 1.00 94.88 87 VAL A N 1
ATOM 708 C CA . VAL A 1 87 ? 11.198 8.233 -25.357 1.00 94.88 87 VAL A CA 1
ATOM 709 C C . VAL A 1 87 ? 10.430 9.337 -26.097 1.00 94.88 87 VAL A C 1
ATOM 711 O O . VAL A 1 87 ? 10.254 10.436 -25.571 1.00 94.88 87 VAL A O 1
ATOM 714 N N . PHE A 1 88 ? 9.924 9.044 -27.302 1.00 92.94 88 PHE A N 1
ATOM 715 C CA . PHE A 1 88 ? 9.087 9.958 -28.083 1.00 92.94 88 PHE A CA 1
ATOM 716 C C . PHE A 1 88 ? 7.782 9.287 -28.509 1.00 92.94 88 PHE A C 1
ATOM 718 O O . PHE A 1 88 ? 7.728 8.101 -28.830 1.00 92.94 88 PHE A O 1
ATOM 725 N N . LYS A 1 89 ? 6.705 10.072 -28.579 1.00 94.50 89 LYS A N 1
ATOM 726 C CA . LYS A 1 89 ? 5.417 9.588 -29.082 1.00 94.50 89 LYS A CA 1
ATOM 727 C C . LYS A 1 89 ? 5.527 9.208 -30.563 1.00 94.50 89 LYS A C 1
ATOM 729 O O . LYS A 1 89 ? 5.942 10.026 -31.376 1.00 94.50 89 LYS A O 1
ATOM 734 N N . GLY A 1 90 ? 5.067 8.007 -30.914 1.00 90.69 90 GLY A N 1
ATOM 735 C CA . GLY A 1 90 ? 5.045 7.524 -32.302 1.00 90.69 90 GLY A CA 1
ATOM 736 C C . GLY A 1 90 ? 6.401 7.047 -32.829 1.00 90.69 90 GLY A C 1
ATOM 737 O O . GLY A 1 90 ? 6.504 6.719 -34.007 1.00 90.69 90 GLY A O 1
ATOM 738 N N . VAL A 1 91 ? 7.420 6.994 -31.970 1.00 91.44 91 VAL A N 1
ATOM 739 C CA . VAL A 1 91 ? 8.726 6.402 -32.256 1.00 91.44 91 VAL A CA 1
ATOM 740 C C . VAL A 1 91 ? 8.857 5.144 -31.410 1.00 91.44 91 VAL A C 1
ATOM 742 O O . VAL A 1 91 ? 8.738 5.210 -30.190 1.00 91.44 91 VAL A O 1
ATOM 745 N N . GLU A 1 92 ? 9.066 4.006 -32.069 1.00 92.06 92 GLU A N 1
ATOM 746 C CA . GLU A 1 92 ? 9.186 2.713 -31.391 1.00 92.06 92 GLU A CA 1
ATOM 747 C C . GLU A 1 92 ? 10.517 2.599 -30.641 1.00 92.06 92 GLU A C 1
ATOM 749 O O . GLU A 1 92 ? 10.490 2.409 -29.436 1.00 92.06 92 GLU A O 1
ATOM 754 N N . HIS A 1 93 ? 11.648 2.842 -31.315 1.00 94.12 93 HIS A N 1
ATOM 755 C CA . HIS A 1 93 ? 12.994 2.888 -30.729 1.00 94.12 93 HIS A CA 1
ATOM 756 C C . HIS A 1 93 ? 13.665 4.217 -31.069 1.00 94.12 93 HIS A C 1
ATOM 758 O O . HIS A 1 93 ? 13.678 4.623 -32.237 1.00 94.12 93 HIS A O 1
ATOM 764 N N . ALA A 1 94 ? 14.199 4.911 -30.065 1.00 91.44 94 ALA A N 1
ATOM 765 C CA . ALA A 1 94 ? 14.781 6.241 -30.223 1.00 91.44 94 ALA A CA 1
ATOM 766 C C . ALA A 1 94 ? 16.225 6.230 -30.749 1.00 91.44 94 ALA A C 1
ATOM 768 O O . ALA A 1 94 ? 16.614 7.159 -31.461 1.00 91.44 94 ALA A O 1
ATOM 769 N N . LEU A 1 95 ? 17.014 5.192 -30.458 1.00 89.12 95 LEU A N 1
ATOM 770 C CA . LEU A 1 95 ? 18.431 5.126 -30.824 1.00 89.12 95 LEU A CA 1
ATOM 771 C C . LEU A 1 95 ? 18.677 5.277 -32.336 1.00 89.12 95 LEU A C 1
ATOM 773 O O . LEU A 1 95 ? 19.533 6.091 -32.680 1.00 89.12 95 LEU A O 1
ATOM 777 N N . PRO A 1 96 ? 17.912 4.640 -33.250 1.00 86.88 96 PRO A N 1
ATOM 778 C CA . PRO A 1 96 ? 18.095 4.827 -34.696 1.00 86.88 96 PRO A CA 1
ATOM 779 C C . PRO A 1 96 ? 17.875 6.266 -35.193 1.00 86.88 96 PRO A C 1
ATOM 781 O O . PRO A 1 96 ? 18.397 6.652 -36.237 1.00 86.88 96 PRO A O 1
ATOM 784 N N . TYR A 1 97 ? 17.084 7.067 -34.472 1.00 79.62 97 TYR A N 1
ATOM 785 C CA . TYR A 1 97 ? 16.875 8.487 -34.784 1.00 79.62 97 TYR A CA 1
ATOM 786 C C . TYR A 1 97 ? 18.000 9.361 -34.222 1.00 79.62 97 TYR A C 1
ATOM 788 O O . TYR A 1 97 ? 18.296 10.417 -34.775 1.00 79.62 97 TYR A O 1
ATOM 796 N N . MET A 1 98 ? 18.628 8.928 -33.127 1.00 76.81 98 MET A N 1
ATOM 797 C CA . MET A 1 98 ? 19.733 9.638 -32.483 1.00 76.81 98 MET A CA 1
ATOM 798 C C . MET A 1 98 ? 21.088 9.342 -33.135 1.00 76.81 98 MET A C 1
ATOM 800 O O . MET A 1 98 ? 21.959 10.209 -33.128 1.00 76.81 98 MET A O 1
ATOM 804 N N . SER A 1 99 ? 21.273 8.148 -33.709 1.00 78.62 99 SER A N 1
ATOM 805 C CA . SER A 1 99 ? 22.504 7.749 -34.403 1.00 78.62 99 SER A CA 1
ATOM 806 C C . SER A 1 99 ? 22.630 8.326 -35.818 1.00 78.62 99 SER A C 1
ATOM 808 O O . SER A 1 99 ? 23.711 8.275 -36.398 1.00 78.62 99 SER A O 1
ATOM 810 N N . GLY A 1 100 ? 21.556 8.904 -36.370 1.00 65.81 100 GLY A N 1
ATOM 811 C CA . GLY A 1 100 ? 21.522 9.404 -37.748 1.00 65.81 100 GLY A CA 1
ATOM 812 C C . GLY A 1 100 ? 21.319 8.313 -38.806 1.00 65.81 100 GLY A C 1
ATOM 813 O O . GLY A 1 100 ? 21.374 8.616 -39.993 1.00 65.81 100 GLY A O 1
ATOM 814 N N . ASP A 1 101 ? 21.042 7.070 -38.394 1.00 64.75 101 ASP A N 1
ATOM 815 C CA . ASP A 1 101 ? 20.808 5.933 -39.300 1.00 64.75 101 ASP A CA 1
ATOM 816 C C . ASP A 1 101 ? 19.428 5.980 -39.983 1.00 64.75 101 ASP A C 1
ATOM 818 O O . ASP A 1 101 ? 19.175 5.258 -40.949 1.00 64.75 101 ASP A O 1
ATOM 822 N N . ARG A 1 102 ? 18.524 6.840 -39.497 1.00 55.47 102 ARG A N 1
ATOM 823 C CA . ARG A 1 102 ? 17.262 7.205 -40.156 1.00 55.47 102 ARG A CA 1
ATOM 824 C C . ARG A 1 102 ? 17.311 8.666 -40.617 1.00 55.47 102 ARG A C 1
ATOM 826 O O . ARG A 1 102 ? 16.687 9.527 -39.996 1.00 55.47 102 ARG A O 1
ATOM 833 N N . ALA A 1 103 ? 18.057 8.927 -41.690 1.00 48.81 103 ALA A N 1
ATOM 834 C CA . ALA A 1 103 ? 17.884 10.098 -42.554 1.00 48.81 103 ALA A CA 1
ATOM 835 C C . ALA A 1 103 ? 17.304 9.658 -43.903 1.00 48.81 103 ALA A C 1
ATOM 837 O O . ALA A 1 103 ? 17.787 8.635 -44.440 1.00 48.81 103 ALA A O 1
#

Sequence (103 aa):
ELETYRYHGHHVGDINREYYRSKEEEARWKADRDPIANFGKWLRFEGVATEDELAVIDSEIRDEAAAAVEYALAAPYPDAIEVDMHVFKGVEHALPYMSGDRA